Protein AF-A0A7S2MR89-F1 (afdb_monomer_lite)

Foldseek 3Di:
DDQKAKWKKAWADFADQAPWKKWKWKFDDDDDPPVLQDDAPPDLRGHTFMEGHVGQYGDHHGKMKMWMWGRVDPPTDIWIDIVLHTTDDDRDGSDDDDMDTDMDTDRTDIDIGQAPVSDPPNVSRDPPHHGDDDDPPPDDD

pLDDT: mean 89.54, std 12.42, range [38.19, 98.62]

Structure (mmCIF, N/CA/C/O backbone):
data_AF-A0A7S2MR89-F1
#
_entry.id   AF-A0A7S2MR89-F1
#
loop_
_atom_site.group_PDB
_atom_site.id
_atom_site.type_symbol
_atom_site.label_atom_id
_atom_site.label_alt_id
_atom_site.label_comp_id
_atom_site.label_asym_id
_atom_site.label_entity_id
_atom_site.label_seq_id
_atom_site.pdbx_PDB_ins_code
_atom_site.Cartn_x
_atom_site.Cartn_y
_atom_site.Cartn_z
_atom_site.occupancy
_atom_site.B_iso_or_equiv
_atom_site.auth_seq_id
_atom_site.auth_comp_id
_atom_site.auth_asym_id
_atom_site.auth_atom_id
_atom_site.pdbx_PDB_model_num
ATOM 1 N N . VAL A 1 1 ? 15.939 -4.781 -10.936 1.00 73.81 1 VAL A N 1
ATOM 2 C CA . VAL A 1 1 ? 15.068 -3.596 -10.799 1.00 73.81 1 VAL A CA 1
ATOM 3 C C . VAL A 1 1 ? 13.707 -3.994 -11.332 1.00 73.81 1 VAL A C 1
ATOM 5 O O . VAL A 1 1 ? 13.672 -4.644 -12.370 1.00 73.81 1 VAL A O 1
ATOM 8 N N . GLN A 1 2 ? 12.645 -3.735 -10.574 1.00 88.00 2 GLN A N 1
ATOM 9 C CA . GLN A 1 2 ? 11.268 -4.065 -10.937 1.00 88.00 2 GLN A CA 1
ATOM 10 C C . GLN A 1 2 ? 10.506 -2.750 -11.097 1.00 88.00 2 GLN A C 1
ATOM 12 O O . GLN A 1 2 ? 10.485 -1.943 -10.170 1.00 88.00 2 GLN A O 1
ATOM 17 N N . ASP A 1 3 ? 9.902 -2.528 -12.263 1.00 92.31 3 ASP A N 1
ATOM 18 C CA . ASP A 1 3 ? 9.205 -1.266 -12.550 1.00 92.31 3 ASP A CA 1
ATOM 19 C C . ASP A 1 3 ? 7.700 -1.342 -12.283 1.00 92.31 3 ASP A C 1
ATOM 21 O O . ASP A 1 3 ? 7.051 -0.319 -12.083 1.00 92.31 3 ASP A O 1
ATOM 25 N N . ARG A 1 4 ? 7.150 -2.559 -12.259 1.00 95.69 4 ARG A N 1
ATOM 26 C CA . ARG A 1 4 ? 5.742 -2.836 -11.983 1.00 95.69 4 ARG A CA 1
ATOM 27 C C . ARG A 1 4 ? 5.631 -3.935 -10.952 1.00 95.69 4 ARG A C 1
ATOM 29 O O . ARG A 1 4 ? 6.206 -5.007 -11.139 1.00 95.69 4 ARG A O 1
ATOM 36 N N . ALA A 1 5 ? 4.890 -3.670 -9.889 1.00 96.69 5 ALA A N 1
ATOM 37 C CA . ALA A 1 5 ? 4.670 -4.630 -8.821 1.00 96.69 5 ALA A CA 1
ATOM 38 C 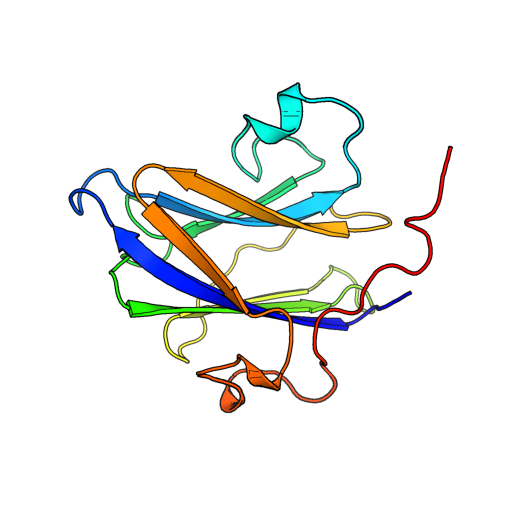C . ALA A 1 5 ? 3.210 -4.611 -8.383 1.00 96.69 5 ALA A C 1
ATOM 40 O O . ALA A 1 5 ? 2.597 -3.543 -8.293 1.00 96.69 5 ALA A O 1
ATOM 41 N N . TYR A 1 6 ? 2.686 -5.798 -8.101 1.00 98.12 6 TYR A N 1
ATOM 42 C CA . TYR A 1 6 ? 1.416 -5.994 -7.426 1.00 98.12 6 TYR A CA 1
ATOM 43 C C . TYR A 1 6 ? 1.633 -6.810 -6.152 1.00 98.12 6 TYR A C 1
ATOM 45 O O . TYR A 1 6 ? 2.450 -7.731 -6.124 1.00 98.12 6 TYR A O 1
ATOM 53 N N . TRP A 1 7 ? 0.922 -6.453 -5.092 1.00 98.31 7 TRP A N 1
ATOM 54 C CA . TRP A 1 7 ? 0.865 -7.218 -3.850 1.00 98.31 7 TRP A CA 1
ATOM 55 C C . TRP A 1 7 ? -0.476 -6.980 -3.169 1.00 98.31 7 TRP A C 1
ATOM 57 O O . TRP A 1 7 ? -1.206 -6.041 -3.498 1.00 98.31 7 TRP A O 1
ATOM 67 N N . GLU A 1 8 ? -0.783 -7.815 -2.185 1.00 98.56 8 GLU A N 1
ATOM 68 C CA . GLU A 1 8 ? -1.953 -7.638 -1.341 1.00 98.56 8 GLU A CA 1
ATOM 69 C C . GLU A 1 8 ? -1.564 -7.435 0.127 1.00 98.56 8 GLU A C 1
ATOM 71 O O . GLU A 1 8 ? -0.509 -7.868 0.598 1.00 98.56 8 GLU A O 1
ATOM 76 N N . VAL A 1 9 ? -2.452 -6.769 0.857 1.00 98.44 9 VAL A N 1
ATOM 77 C CA . VAL A 1 9 ? -2.412 -6.608 2.310 1.00 98.44 9 VAL A CA 1
ATOM 78 C C . VAL A 1 9 ? -3.740 -7.111 2.852 1.00 98.44 9 VAL A C 1
ATOM 80 O O . VAL A 1 9 ? -4.802 -6.634 2.449 1.00 98.44 9 VAL A O 1
ATOM 83 N N . HIS A 1 10 ? -3.699 -8.118 3.717 1.00 98.50 10 HIS A N 1
ATOM 84 C CA . HIS A 1 10 ? -4.895 -8.757 4.261 1.00 98.50 10 HIS A CA 1
ATOM 85 C C . HIS A 1 10 ? -5.130 -8.236 5.668 1.00 98.50 10 HIS A C 1
ATOM 87 O O . HIS A 1 10 ? -4.244 -8.322 6.511 1.00 98.50 10 HIS A O 1
ATOM 93 N N . ILE A 1 11 ? -6.313 -7.696 5.933 1.00 97.75 11 ILE A N 1
ATOM 94 C CA . ILE A 1 11 ? -6.654 -7.149 7.243 1.00 97.75 11 ILE A CA 1
ATOM 95 C C . ILE A 1 11 ? -7.080 -8.299 8.149 1.00 97.75 11 ILE A C 1
ATOM 97 O O . ILE A 1 11 ? -8.100 -8.943 7.897 1.00 97.75 11 ILE A O 1
ATOM 101 N N . HIS A 1 12 ? -6.302 -8.566 9.195 1.00 96.31 12 HIS A N 1
ATOM 102 C CA . HIS A 1 12 ? -6.575 -9.663 10.118 1.00 96.31 12 HIS A CA 1
ATOM 103 C C . HIS A 1 12 ? -7.533 -9.214 11.223 1.00 96.31 12 HIS A C 1
ATOM 105 O O . HIS A 1 12 ? -8.623 -9.767 11.365 1.00 96.31 12 HIS A O 1
ATOM 111 N N . GLU A 1 13 ? -7.176 -8.150 11.946 1.00 95.56 13 GLU A N 1
ATOM 112 C CA . GLU A 1 13 ? -7.985 -7.593 13.033 1.00 95.56 13 GLU A CA 1
ATOM 113 C C . GLU A 1 13 ? -8.089 -6.068 12.938 1.00 95.56 13 GLU A C 1
ATOM 115 O O . GLU A 1 13 ? -7.181 -5.383 12.461 1.00 95.56 13 GLU A O 1
ATOM 120 N N . VAL A 1 14 ? -9.205 -5.533 13.442 1.00 94.81 14 VAL A N 1
ATOM 121 C CA . VAL A 1 14 ? -9.481 -4.096 13.558 1.00 94.81 14 VAL A CA 1
ATOM 122 C C . VAL A 1 14 ? -10.035 -3.825 14.959 1.00 94.81 14 VAL A C 1
ATOM 124 O O . VAL A 1 14 ? -11.087 -4.338 15.339 1.00 94.81 14 VAL A O 1
ATOM 127 N N . VAL A 1 15 ? -9.316 -3.031 15.746 1.00 89.06 15 VAL A N 1
ATOM 128 C CA . VAL A 1 15 ? -9.640 -2.678 17.130 1.00 89.06 15 VAL A CA 1
ATOM 129 C C . VAL A 1 15 ? -10.595 -1.492 17.118 1.00 89.06 15 VAL A C 1
ATOM 131 O O . VAL A 1 15 ? -10.159 -0.366 16.919 1.00 89.06 15 VAL A O 1
ATOM 134 N N . ALA A 1 16 ? -11.882 -1.741 17.373 1.00 70.62 16 ALA A N 1
ATOM 135 C CA . ALA A 1 16 ? -12.949 -0.736 17.461 1.00 70.62 16 ALA A CA 1
ATOM 136 C C . ALA A 1 16 ? -13.016 0.234 16.253 1.00 70.62 16 ALA A C 1
ATOM 138 O O . ALA A 1 16 ? -12.193 1.127 16.062 1.00 70.62 16 ALA A O 1
ATOM 139 N N . GLU A 1 17 ? -14.071 0.097 15.450 1.00 66.62 17 GLU A N 1
ATOM 140 C CA . GLU A 1 17 ? -14.193 0.663 14.094 1.00 66.62 17 GLU A CA 1
ATOM 141 C C . GLU A 1 17 ? -13.938 2.181 13.954 1.00 66.62 17 GLU A C 1
ATOM 143 O O . GLU A 1 17 ? -13.607 2.644 12.865 1.00 66.62 17 GLU A O 1
ATOM 148 N N . LEU A 1 18 ? -14.074 2.975 15.024 1.00 69.62 18 LEU A N 1
ATOM 149 C CA . LEU A 1 18 ? -14.091 4.441 14.933 1.00 69.62 18 LEU A CA 1
ATOM 150 C C . LEU A 1 18 ? -12.716 5.128 14.950 1.00 69.62 18 LEU A C 1
ATOM 152 O O . LEU A 1 18 ? -12.640 6.298 14.579 1.00 69.62 18 LEU A O 1
ATOM 156 N N . SER A 1 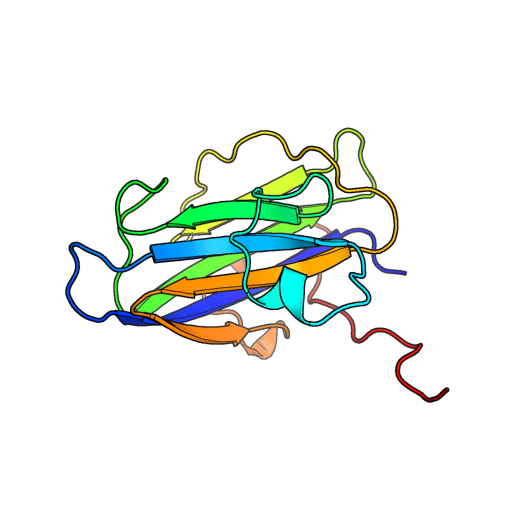19 ? -11.637 4.457 15.364 1.00 86.75 19 SER A N 1
ATOM 157 C CA . SER A 1 19 ? -10.288 5.061 15.400 1.00 86.75 19 SER A CA 1
ATOM 158 C C . SER A 1 19 ? -9.237 4.299 14.598 1.00 86.75 19 SER A C 1
ATOM 160 O O . SER A 1 19 ? -8.140 4.822 14.379 1.00 86.75 19 SER A O 1
ATOM 162 N N . SER A 1 20 ? -9.568 3.093 14.138 1.00 93.50 20 SER A N 1
ATOM 163 C CA . SER A 1 20 ? -8.656 2.268 13.359 1.00 93.50 20 SER A CA 1
ATOM 164 C C . SER A 1 20 ? -8.381 2.879 11.989 1.00 93.50 20 SER A C 1
ATOM 166 O O . SER A 1 20 ? -9.306 3.239 11.256 1.00 93.50 20 SER A O 1
ATOM 168 N N . ARG A 1 21 ? -7.101 2.975 11.627 1.00 94.56 21 ARG A N 1
ATOM 169 C CA . ARG A 1 21 ? -6.665 3.425 10.305 1.00 94.56 21 ARG A CA 1
ATOM 170 C C . ARG A 1 21 ? -5.457 2.643 9.811 1.00 94.56 21 ARG A C 1
ATOM 172 O O . ARG A 1 21 ? -4.580 2.254 10.580 1.00 94.56 21 ARG A O 1
ATOM 179 N N . LEU A 1 22 ? -5.418 2.480 8.499 1.00 96.38 22 LEU A N 1
ATOM 180 C CA . LEU A 1 22 ? -4.320 1.895 7.748 1.00 96.38 22 LEU A CA 1
ATOM 181 C C . LEU A 1 22 ? -3.933 2.893 6.662 1.00 96.38 22 LEU A C 1
ATOM 183 O O . LEU A 1 22 ? -4.798 3.301 5.894 1.00 96.38 22 LEU A O 1
ATOM 187 N N . LEU A 1 23 ? -2.660 3.273 6.561 1.00 96.88 23 LEU A N 1
ATOM 188 C CA . LEU A 1 23 ? -2.163 3.929 5.352 1.00 96.88 23 LEU A CA 1
ATOM 189 C C . LEU A 1 23 ? -1.361 2.916 4.549 1.00 96.88 23 LEU A C 1
ATOM 191 O O . LEU A 1 23 ? -0.400 2.350 5.065 1.00 96.88 23 LEU A O 1
ATOM 195 N N . VAL A 1 24 ? -1.754 2.719 3.293 1.00 97.00 24 VAL A N 1
ATOM 196 C CA . VAL A 1 24 ? -1.071 1.843 2.335 1.00 97.00 24 VAL A CA 1
ATOM 197 C C . VAL A 1 24 ? -0.340 2.698 1.321 1.00 97.00 24 VAL A C 1
ATOM 199 O O . VAL A 1 24 ? -0.924 3.633 0.767 1.00 97.00 24 VAL A O 1
ATOM 202 N N . GLY A 1 25 ? 0.934 2.410 1.076 1.00 95.50 25 GLY A N 1
ATOM 203 C CA . GLY A 1 25 ? 1.742 3.337 0.310 1.00 95.50 25 GLY A CA 1
ATOM 204 C C . GLY A 1 25 ? 3.128 2.859 -0.073 1.00 95.50 25 GLY A C 1
ATOM 205 O O . GLY A 1 25 ? 3.441 1.670 -0.040 1.00 95.50 25 GLY A O 1
ATOM 206 N N . MET A 1 26 ? 3.946 3.841 -0.442 1.00 94.00 26 MET A N 1
ATOM 207 C CA . MET A 1 26 ? 5.338 3.673 -0.839 1.00 94.00 26 MET A CA 1
ATOM 208 C C . MET A 1 26 ? 6.228 4.591 -0.005 1.00 94.00 26 MET A C 1
ATOM 210 O O . MET A 1 26 ? 5.845 5.719 0.324 1.00 94.00 26 MET A O 1
ATOM 214 N N . ALA A 1 27 ? 7.440 4.132 0.276 1.00 90.50 27 ALA A N 1
ATOM 215 C CA . ALA A 1 27 ? 8.499 4.933 0.864 1.00 90.50 27 ALA A CA 1
ATOM 216 C C . ALA A 1 27 ? 9.778 4.806 0.031 1.00 90.50 27 ALA A C 1
ATOM 218 O O . ALA A 1 27 ? 10.175 3.702 -0.345 1.00 90.50 27 ALA A O 1
ATOM 219 N N . ALA A 1 28 ? 10.455 5.924 -0.229 1.00 87.25 28 ALA A N 1
ATOM 220 C CA . ALA A 1 28 ? 11.843 5.875 -0.685 1.00 87.25 28 ALA A CA 1
ATOM 221 C C . ALA A 1 28 ? 12.719 5.279 0.429 1.00 87.25 28 ALA A C 1
ATOM 223 O O . ALA A 1 28 ? 12.331 5.346 1.590 1.00 87.25 28 ALA A O 1
ATOM 224 N N . ASN A 1 29 ? 13.896 4.727 0.116 1.00 75.06 29 ASN A N 1
ATOM 225 C CA . ASN A 1 29 ? 14.813 4.235 1.153 1.00 75.06 29 ASN A CA 1
ATOM 226 C C . ASN A 1 29 ? 15.073 5.335 2.204 1.00 75.06 29 ASN A C 1
ATOM 228 O O . ASN A 1 29 ? 15.613 6.400 1.878 1.00 75.06 29 ASN A O 1
ATOM 232 N N . VAL A 1 30 ? 14.649 5.093 3.448 1.00 63.66 30 VAL A N 1
ATOM 233 C CA . VAL A 1 30 ? 14.824 6.042 4.544 1.00 63.66 30 VAL A CA 1
ATOM 234 C C . VAL A 1 30 ? 15.816 5.476 5.542 1.00 63.66 30 VAL A C 1
ATOM 236 O O . VAL A 1 30 ? 15.505 4.592 6.333 1.00 63.66 30 VAL A O 1
ATOM 239 N N . LEU A 1 31 ? 17.033 6.012 5.505 1.00 61.75 31 LEU A N 1
ATOM 240 C CA . LEU A 1 31 ? 18.017 5.790 6.553 1.00 61.75 31 LEU A CA 1
ATOM 241 C C . LEU A 1 31 ? 17.572 6.584 7.791 1.00 61.75 31 LEU A C 1
ATOM 243 O O . LEU A 1 31 ? 17.600 7.815 7.776 1.00 61.75 31 LEU A O 1
ATOM 247 N N . GLY A 1 32 ? 17.133 5.886 8.840 1.00 60.91 32 GLY A N 1
ATOM 248 C CA . GLY A 1 32 ? 16.778 6.477 10.136 1.00 60.91 32 GLY A CA 1
ATOM 249 C C . GLY A 1 32 ? 15.459 5.955 10.710 1.00 60.91 32 GLY A C 1
ATOM 250 O O . GLY A 1 32 ? 14.441 5.907 10.023 1.00 60.91 32 GLY A O 1
ATOM 251 N N . SER A 1 33 ? 15.469 5.593 11.995 1.00 61.66 33 SER A N 1
ATOM 252 C CA . SER A 1 33 ? 14.326 5.001 12.709 1.00 61.66 33 SER A CA 1
ATOM 253 C C . SER A 1 33 ? 13.110 5.925 12.824 1.00 61.66 33 SER A C 1
ATOM 255 O O . SER A 1 33 ? 11.988 5.443 12.953 1.00 61.66 33 SER A O 1
ATOM 257 N N . GLU A 1 34 ? 13.301 7.243 12.754 1.00 66.19 34 GLU A N 1
ATOM 258 C CA . GLU A 1 34 ? 12.229 8.219 12.985 1.00 66.19 34 GLU A CA 1
ATOM 259 C C . GLU A 1 34 ? 11.159 8.221 11.889 1.00 66.19 34 GLU A C 1
ATOM 261 O O . GLU A 1 34 ? 9.996 8.496 12.174 1.00 66.19 34 GLU A O 1
ATOM 266 N N . VAL A 1 35 ? 11.510 7.878 10.644 1.00 69.38 35 VAL A N 1
ATOM 267 C CA . VAL A 1 35 ? 10.537 7.875 9.537 1.00 69.38 35 VAL A CA 1
ATOM 268 C C . VAL A 1 35 ? 9.621 6.653 9.576 1.00 69.38 35 VAL A C 1
ATOM 270 O O . VAL A 1 35 ? 8.498 6.723 9.087 1.00 69.38 35 VAL A O 1
ATOM 273 N N . LEU A 1 36 ? 10.031 5.578 10.254 1.00 69.81 36 LEU A N 1
ATOM 274 C CA . LEU A 1 36 ? 9.177 4.409 10.494 1.00 69.81 36 LEU A CA 1
ATOM 275 C C . LEU A 1 36 ? 8.018 4.710 11.459 1.00 69.81 36 LEU A C 1
ATOM 277 O O . LEU A 1 36 ? 7.045 3.963 11.495 1.00 69.81 36 LEU A O 1
ATOM 281 N N . LEU A 1 37 ? 8.114 5.792 12.240 1.00 79.88 37 LEU A N 1
ATOM 282 C CA . LEU A 1 37 ? 7.085 6.206 13.200 1.00 79.88 37 LEU A CA 1
ATOM 283 C C . LEU A 1 37 ? 6.114 7.249 12.631 1.00 79.88 37 LEU A C 1
ATOM 285 O O . LEU A 1 37 ? 5.153 7.627 13.302 1.00 79.88 37 LEU A O 1
ATOM 289 N N . GLN A 1 38 ? 6.366 7.739 11.419 1.00 86.69 38 GLN A N 1
ATOM 290 C CA . GLN A 1 38 ? 5.572 8.789 10.794 1.00 86.69 38 GLN A CA 1
ATOM 291 C C . GLN A 1 38 ? 4.516 8.202 9.859 1.00 86.69 38 GLN A C 1
ATOM 293 O O . GLN A 1 38 ? 4.712 7.162 9.232 1.00 86.69 38 GLN A O 1
ATOM 298 N N . GLU A 1 39 ? 3.391 8.901 9.737 1.00 92.50 39 GLU A N 1
ATOM 299 C CA . GLU A 1 39 ? 2.363 8.541 8.767 1.00 92.50 39 GLU A CA 1
ATOM 300 C C . GLU A 1 39 ? 2.883 8.685 7.331 1.00 92.50 39 GLU A C 1
ATOM 302 O O . GLU A 1 39 ? 3.666 9.581 6.994 1.00 92.50 39 GLU A O 1
ATOM 307 N N . LEU A 1 40 ? 2.425 7.800 6.449 1.00 91.94 40 LEU A N 1
ATOM 308 C CA . LEU A 1 40 ? 2.764 7.875 5.033 1.00 91.94 40 LEU A CA 1
ATOM 309 C C . LEU A 1 40 ? 2.151 9.135 4.407 1.00 91.94 40 LEU A C 1
ATOM 311 O O . LEU A 1 40 ? 0.957 9.384 4.535 1.00 91.94 40 LEU A O 1
ATOM 315 N N . GLY A 1 41 ? 2.971 9.928 3.717 1.00 89.88 41 GLY A N 1
ATOM 316 C CA . GLY A 1 41 ? 2.592 11.249 3.210 1.00 89.88 41 GLY A CA 1
ATOM 317 C C . GLY A 1 41 ? 2.936 12.411 4.149 1.00 89.88 41 GLY A C 1
ATOM 318 O O . GLY A 1 41 ? 2.852 13.561 3.724 1.00 89.88 41 GLY A O 1
ATOM 319 N N . ALA A 1 42 ? 3.390 12.148 5.384 1.00 89.56 42 ALA A N 1
ATOM 320 C CA . ALA A 1 42 ? 3.873 13.197 6.289 1.00 89.56 42 ALA A CA 1
ATOM 321 C C . ALA A 1 42 ? 5.202 13.823 5.826 1.00 89.56 42 ALA A C 1
ATOM 323 O O . ALA A 1 42 ? 5.533 14.945 6.209 1.00 89.56 42 ALA A O 1
ATOM 324 N N . THR A 1 43 ? 5.964 13.118 4.983 1.00 87.06 43 THR A N 1
ATOM 325 C CA . THR A 1 43 ? 7.217 13.620 4.408 1.00 87.06 43 THR A CA 1
ATOM 326 C C . THR A 1 43 ? 7.164 13.590 2.884 1.00 87.06 43 THR A C 1
ATOM 328 O O . THR A 1 43 ? 6.469 12.753 2.312 1.00 87.06 43 THR A O 1
ATOM 331 N N . PRO A 1 44 ? 7.982 14.400 2.189 1.00 86.06 44 PRO A N 1
ATOM 332 C CA . PRO A 1 44 ? 8.102 14.321 0.733 1.00 86.06 44 PRO A CA 1
ATOM 333 C C . PRO A 1 44 ? 8.654 12.988 0.197 1.00 86.06 44 PRO A C 1
ATOM 335 O O . PRO A 1 44 ? 8.718 12.822 -1.017 1.00 86.06 44 PRO A O 1
ATOM 338 N N . ARG A 1 45 ? 9.116 12.080 1.070 1.00 86.50 45 ARG A N 1
ATOM 339 C CA . ARG A 1 45 ? 9.709 10.780 0.711 1.00 86.50 45 ARG A CA 1
ATOM 340 C C . ARG A 1 45 ? 8.747 9.606 0.860 1.00 86.50 45 ARG A C 1
ATOM 342 O O . ARG A 1 45 ? 9.122 8.482 0.533 1.00 86.50 45 ARG A O 1
ATOM 349 N N . THR A 1 46 ? 7.545 9.850 1.369 1.00 90.94 46 THR A N 1
ATOM 350 C CA . THR A 1 46 ? 6.522 8.826 1.546 1.00 90.94 46 THR A CA 1
ATOM 351 C C . THR A 1 46 ? 5.234 9.265 0.873 1.00 90.94 46 THR A C 1
ATOM 353 O O . THR A 1 46 ? 4.918 10.449 0.775 1.00 90.94 46 THR A O 1
ATOM 356 N N . PHE A 1 47 ? 4.476 8.292 0.400 1.00 93.94 47 PHE A N 1
ATOM 357 C CA . PHE A 1 47 ? 3.131 8.481 -0.114 1.00 93.94 47 PHE A CA 1
ATOM 358 C C . PHE A 1 47 ? 2.252 7.414 0.513 1.00 93.94 47 PHE A C 1
ATOM 360 O O . PHE A 1 47 ? 2.691 6.275 0.630 1.00 93.94 47 PHE A O 1
ATOM 367 N N . GLY A 1 48 ? 1.029 7.763 0.900 1.00 94.94 48 GLY A N 1
ATOM 368 C CA . GLY A 1 48 ? 0.087 6.816 1.475 1.00 94.94 48 GLY A CA 1
ATOM 369 C C . GLY A 1 48 ? -1.348 7.191 1.168 1.00 94.94 48 GLY A C 1
ATOM 370 O O . GLY A 1 48 ? -1.691 8.365 1.041 1.00 94.94 48 GLY A O 1
ATOM 371 N N . VAL A 1 49 ? -2.188 6.171 1.069 1.00 96.44 49 VAL A N 1
ATOM 372 C CA . VAL A 1 49 ? -3.637 6.302 0.971 1.00 96.44 49 VAL A CA 1
ATOM 373 C C . VAL A 1 49 ? -4.246 5.701 2.223 1.00 96.44 49 VAL A C 1
ATOM 375 O O . VAL A 1 49 ? -3.964 4.555 2.571 1.00 96.44 49 VAL A O 1
ATOM 378 N N . GLN A 1 50 ? -5.067 6.493 2.904 1.00 96.88 50 GLN A N 1
ATOM 379 C CA . GLN A 1 50 ? -5.694 6.104 4.157 1.00 96.88 50 GLN A CA 1
ATOM 380 C C . GLN A 1 50 ? -6.966 5.286 3.921 1.00 96.88 50 GLN A C 1
ATOM 382 O O . GLN A 1 50 ? -7.822 5.669 3.125 1.00 96.88 50 GLN A O 1
ATOM 387 N N . LEU A 1 51 ? -7.108 4.202 4.675 1.00 96.44 51 LEU A N 1
ATOM 388 C CA . LEU A 1 51 ? -8.296 3.369 4.837 1.00 96.44 51 LEU A CA 1
ATOM 389 C C . LEU A 1 51 ? -8.708 3.374 6.318 1.00 96.44 51 LEU A C 1
ATOM 391 O O . LEU A 1 51 ? -7.870 3.568 7.203 1.00 96.44 51 LEU A O 1
ATOM 395 N N . GLY A 1 52 ? -9.991 3.157 6.596 1.00 94.88 52 GLY A N 1
ATOM 396 C CA . GLY A 1 52 ? -10.562 3.225 7.942 1.00 94.88 52 GLY A CA 1
ATOM 397 C C . GLY A 1 52 ? -11.038 4.629 8.308 1.00 94.88 52 GLY A C 1
ATOM 398 O O . GLY A 1 52 ? -11.628 5.330 7.482 1.00 94.88 52 GLY A O 1
ATOM 399 N N . ALA A 1 53 ? -10.818 5.039 9.556 1.00 93.12 53 ALA A N 1
ATOM 400 C CA . ALA A 1 53 ? -11.312 6.302 10.099 1.00 93.12 53 ALA A CA 1
ATOM 401 C C . ALA A 1 53 ? -10.888 7.503 9.234 1.00 93.12 53 ALA A C 1
ATOM 403 O O . ALA A 1 53 ? -9.703 7.798 9.134 1.00 93.12 53 ALA A O 1
ATOM 404 N N . GLY A 1 54 ? -11.843 8.191 8.595 1.00 91.38 54 GLY A N 1
ATOM 405 C CA . GLY A 1 54 ? -11.584 9.358 7.735 1.00 91.38 54 GLY A CA 1
ATOM 406 C C . GLY A 1 54 ? -10.857 9.062 6.413 1.00 91.38 54 GLY A C 1
ATOM 407 O O . GLY A 1 54 ? -10.412 9.997 5.752 1.00 91.38 54 GLY A O 1
ATOM 408 N N . GLY A 1 55 ? -10.704 7.785 6.046 1.00 93.69 55 GLY A N 1
ATOM 409 C CA . GLY A 1 55 ? -10.022 7.348 4.828 1.00 93.69 55 GLY A CA 1
ATOM 410 C C . GLY A 1 55 ? -10.929 7.227 3.600 1.00 93.69 55 GLY A C 1
ATOM 411 O O . GLY A 1 55 ? -12.098 7.609 3.610 1.00 93.69 55 GLY A O 1
ATOM 412 N N . ALA A 1 56 ? -10.378 6.651 2.530 1.00 94.31 56 ALA A N 1
ATOM 413 C CA . ALA A 1 56 ? -11.060 6.439 1.252 1.00 94.31 56 ALA A CA 1
ATOM 414 C C . ALA A 1 56 ? -12.183 5.386 1.319 1.00 94.31 56 ALA A C 1
ATOM 416 O O . ALA A 1 56 ? -13.102 5.411 0.504 1.00 94.31 56 ALA A O 1
ATOM 417 N N . ALA A 1 57 ? -12.106 4.458 2.274 1.00 95.38 57 ALA A N 1
ATOM 418 C CA . ALA A 1 57 ? -13.092 3.407 2.503 1.00 95.38 57 ALA A CA 1
ATOM 419 C C . ALA A 1 57 ? -13.042 2.942 3.971 1.00 95.38 57 ALA A C 1
ATOM 421 O O . ALA A 1 57 ? -11.989 3.081 4.605 1.00 95.38 57 ALA A O 1
ATOM 422 N N . PRO A 1 58 ? -14.141 2.391 4.527 1.00 94.50 58 PRO A N 1
ATOM 423 C CA . PRO A 1 58 ? -14.115 1.767 5.848 1.00 94.50 58 PRO A CA 1
ATOM 424 C C . PRO A 1 58 ? -13.162 0.563 5.865 1.00 94.50 58 PRO A C 1
ATOM 426 O O . PRO A 1 58 ? -12.956 -0.074 4.837 1.00 94.50 58 PRO A O 1
ATOM 429 N N . LEU A 1 59 ? -12.609 0.257 7.040 1.00 94.44 59 LEU A N 1
ATOM 430 C CA . LEU A 1 59 ? -11.677 -0.851 7.254 1.00 94.44 59 LEU A CA 1
ATOM 431 C C . LEU A 1 59 ? -12.332 -1.913 8.139 1.00 94.44 59 LEU A C 1
ATOM 433 O O . LEU A 1 59 ? -12.833 -1.583 9.216 1.00 94.44 59 LEU A O 1
ATOM 437 N N . ARG A 1 60 ? -12.327 -3.172 7.701 1.00 95.81 60 ARG A N 1
ATOM 438 C CA . ARG A 1 60 ? -12.913 -4.308 8.420 1.00 95.81 60 ARG A CA 1
ATOM 439 C C . ARG A 1 60 ? -11.961 -5.498 8.448 1.00 95.81 60 ARG A C 1
ATOM 441 O O . ARG A 1 60 ? -11.159 -5.700 7.541 1.00 95.81 60 ARG A O 1
ATOM 448 N N . ALA A 1 61 ? -12.084 -6.317 9.491 1.00 96.06 61 ALA A N 1
ATOM 449 C CA . ALA A 1 61 ? -11.410 -7.609 9.537 1.00 96.06 61 ALA A CA 1
ATOM 450 C C . ALA A 1 61 ? -11.866 -8.484 8.356 1.00 96.06 61 ALA A C 1
ATOM 452 O O . ALA A 1 61 ? -13.059 -8.559 8.055 1.00 96.06 61 ALA A O 1
ATOM 453 N N . GLY A 1 62 ? -10.912 -9.134 7.694 1.00 97.38 62 GLY A N 1
ATOM 454 C CA . GLY A 1 62 ? -11.132 -9.932 6.490 1.00 97.38 62 GLY A CA 1
ATOM 455 C C . GLY A 1 62 ? -11.037 -9.157 5.174 1.00 97.38 62 GLY A C 1
ATOM 456 O O . GLY A 1 62 ? -11.013 -9.800 4.123 1.00 97.38 62 GLY A O 1
ATOM 457 N N . ASP A 1 63 ? -10.945 -7.823 5.206 1.00 97.94 63 ASP A N 1
ATOM 458 C CA . ASP A 1 63 ? -10.727 -7.031 3.996 1.00 97.94 63 ASP A CA 1
ATOM 459 C C . ASP A 1 63 ? -9.384 -7.376 3.337 1.00 97.94 63 ASP A C 1
ATOM 461 O O . ASP A 1 63 ? -8.390 -7.693 3.996 1.00 97.94 63 ASP A O 1
ATOM 465 N N . VAL A 1 64 ? -9.345 -7.272 2.011 1.00 98.62 64 VAL A N 1
ATOM 466 C CA . VAL A 1 64 ? -8.131 -7.436 1.212 1.00 98.62 64 VAL A CA 1
ATOM 467 C C . VAL A 1 64 ? -7.877 -6.175 0.411 1.00 98.62 64 VAL A C 1
ATOM 469 O O . VAL A 1 64 ? -8.726 -5.731 -0.365 1.00 98.62 64 VAL A O 1
ATOM 472 N N . VAL A 1 65 ? -6.682 -5.623 0.584 1.00 98.62 65 VAL A N 1
ATOM 473 C CA . VAL A 1 65 ? -6.215 -4.437 -0.123 1.00 98.62 65 VAL A CA 1
ATOM 474 C C . VAL A 1 65 ? -5.209 -4.860 -1.184 1.00 98.62 65 VAL A C 1
ATOM 476 O O . VAL A 1 65 ? -4.077 -5.203 -0.859 1.00 98.62 65 VAL A O 1
ATOM 479 N N . GLY A 1 66 ? -5.615 -4.839 -2.450 1.00 98.50 66 GLY A N 1
ATOM 480 C CA . GLY A 1 66 ? -4.710 -5.025 -3.581 1.00 98.50 66 GLY A CA 1
ATOM 481 C C . GLY A 1 66 ? -4.026 -3.713 -3.938 1.00 98.50 66 GLY A C 1
ATOM 482 O O . GLY A 1 66 ? -4.681 -2.672 -3.970 1.00 98.50 66 GLY A O 1
ATOM 483 N N . VAL A 1 67 ? -2.729 -3.748 -4.227 1.00 98.44 67 VAL A N 1
ATOM 484 C CA . VAL A 1 67 ? -1.941 -2.557 -4.556 1.00 98.44 67 VAL A CA 1
ATOM 485 C C . VAL A 1 67 ? -1.154 -2.807 -5.828 1.00 98.44 67 VAL A C 1
ATOM 487 O O . VAL A 1 67 ? -0.437 -3.796 -5.919 1.00 98.44 67 VAL A O 1
ATOM 490 N N . ALA A 1 68 ? -1.256 -1.894 -6.793 1.00 97.81 68 ALA A N 1
ATOM 491 C CA . ALA A 1 68 ? -0.429 -1.892 -7.995 1.00 97.81 68 ALA A CA 1
ATOM 492 C C . ALA A 1 68 ? 0.392 -0.603 -8.058 1.00 97.81 68 ALA A C 1
ATOM 494 O O . ALA A 1 68 ? -0.172 0.494 -8.032 1.00 97.81 68 ALA A O 1
ATOM 495 N N . TYR A 1 69 ? 1.709 -0.741 -8.193 1.00 96.88 69 TYR A N 1
ATOM 496 C CA . TYR A 1 69 ? 2.640 0.372 -8.363 1.00 96.88 69 TYR A CA 1
ATOM 497 C C . TYR A 1 69 ? 3.372 0.257 -9.702 1.00 96.88 69 TYR A C 1
ATOM 499 O O . TYR A 1 69 ? 3.945 -0.793 -9.999 1.00 96.88 69 TYR A O 1
ATOM 507 N N . ASP A 1 70 ? 3.344 1.326 -10.502 1.00 95.50 70 ASP A N 1
ATOM 508 C CA . ASP A 1 70 ? 4.025 1.418 -11.799 1.00 95.50 70 ASP A CA 1
ATOM 509 C C . ASP A 1 70 ? 4.913 2.663 -11.851 1.00 95.50 70 ASP A C 1
ATOM 511 O O . ASP A 1 70 ? 4.420 3.794 -11.909 1.00 95.50 70 ASP A O 1
ATOM 515 N N . GLN A 1 71 ? 6.227 2.441 -11.859 1.00 93.19 71 GLN A N 1
ATOM 516 C CA . GLN A 1 71 ? 7.238 3.482 -12.047 1.00 93.19 71 GLN A CA 1
ATOM 517 C C . GLN A 1 71 ? 7.828 3.527 -13.461 1.00 93.19 71 GLN A C 1
ATOM 519 O O . GLN A 1 71 ? 8.695 4.358 -13.725 1.00 93.19 71 GLN A O 1
ATOM 524 N N . ALA A 1 72 ? 7.356 2.681 -14.382 1.00 92.00 72 ALA A N 1
ATOM 525 C CA . ALA A 1 72 ? 7.735 2.747 -15.794 1.00 92.00 72 ALA A CA 1
ATOM 526 C C . ALA A 1 72 ? 7.070 3.929 -16.525 1.00 92.00 72 ALA A C 1
ATOM 528 O O . ALA A 1 72 ? 7.461 4.270 -17.642 1.00 92.00 72 ALA A O 1
ATOM 529 N N . VAL A 1 73 ? 6.050 4.543 -15.916 1.00 90.88 73 VAL A N 1
ATOM 530 C CA . VAL A 1 73 ? 5.289 5.672 -16.465 1.00 90.88 73 VAL A CA 1
ATOM 531 C C . VAL A 1 73 ? 5.482 6.942 -15.634 1.00 90.88 73 VAL A C 1
ATOM 533 O O . VAL A 1 73 ? 5.816 6.889 -14.451 1.00 90.88 73 VAL A O 1
ATOM 536 N N . PHE A 1 74 ? 5.258 8.102 -16.261 1.00 87.38 74 PHE A N 1
ATOM 537 C CA . PHE A 1 74 ? 5.287 9.398 -15.588 1.00 87.38 74 PHE A CA 1
ATOM 538 C C . PHE A 1 74 ? 3.967 10.166 -15.789 1.00 87.38 74 PHE A C 1
ATOM 540 O O . PHE A 1 74 ? 3.563 10.362 -16.939 1.00 87.38 74 PHE A O 1
ATOM 547 N N . PRO A 1 75 ? 3.330 10.668 -14.712 1.00 88.56 75 PRO A N 1
ATOM 548 C CA . PRO A 1 75 ? 3.664 10.419 -13.302 1.00 88.56 75 PRO A CA 1
ATOM 549 C C . PRO A 1 75 ? 3.517 8.932 -12.934 1.00 88.56 75 PRO A C 1
ATOM 551 O O . PRO A 1 75 ? 2.802 8.203 -13.619 1.00 88.56 75 PRO A O 1
ATOM 554 N N . VAL A 1 76 ? 4.196 8.490 -11.868 1.00 93.00 76 VAL A N 1
ATOM 555 C CA . VAL A 1 76 ? 4.082 7.097 -11.397 1.00 93.00 76 VAL A CA 1
ATOM 556 C C . VAL A 1 76 ? 2.630 6.774 -11.046 1.00 93.00 76 VAL A C 1
ATOM 558 O O . VAL A 1 76 ? 1.902 7.628 -10.530 1.00 93.00 76 VAL A O 1
ATOM 561 N N . SER A 1 77 ? 2.205 5.544 -11.322 1.00 94.62 77 SER A N 1
ATOM 562 C CA . SER A 1 77 ? 0.851 5.083 -11.017 1.00 94.62 77 SER A CA 1
ATOM 563 C C . SER A 1 77 ? 0.827 4.330 -9.690 1.00 94.62 77 SER A C 1
ATOM 565 O O . SER A 1 77 ? 1.712 3.521 -9.413 1.00 94.62 77 SER A O 1
ATOM 567 N N . PHE A 1 78 ? -0.200 4.586 -8.881 1.00 96.50 78 PHE A N 1
ATOM 568 C CA . PHE A 1 78 ? -0.465 3.861 -7.642 1.00 96.50 78 PHE A CA 1
ATOM 569 C C . PHE A 1 78 ? -1.969 3.631 -7.510 1.00 96.50 78 PHE A C 1
ATOM 571 O O . PHE A 1 78 ? -2.737 4.566 -7.265 1.00 96.50 78 PHE A O 1
ATOM 578 N N . ASN A 1 79 ? -2.385 2.385 -7.698 1.00 97.38 79 ASN A N 1
ATOM 579 C CA . ASN A 1 79 ? -3.787 1.987 -7.687 1.00 97.38 79 ASN A CA 1
ATOM 580 C C . ASN A 1 79 ? -4.042 1.059 -6.504 1.00 97.38 79 ASN A C 1
ATOM 582 O O . ASN A 1 79 ? -3.216 0.195 -6.207 1.00 97.38 79 ASN A O 1
ATOM 586 N N . ILE A 1 80 ? -5.189 1.238 -5.848 1.00 98.19 80 ILE A N 1
ATOM 587 C CA . ILE A 1 80 ? -5.623 0.394 -4.735 1.00 98.19 80 ILE A CA 1
ATOM 588 C C . ILE A 1 80 ? -6.985 -0.207 -5.049 1.00 98.19 80 ILE A C 1
ATOM 590 O O . ILE A 1 80 ? -7.900 0.505 -5.454 1.00 98.19 80 ILE A O 1
ATOM 594 N N . TRP A 1 81 ? -7.133 -1.496 -4.769 1.00 98.50 81 TRP A N 1
ATOM 595 C CA . TRP A 1 81 ? -8.407 -2.197 -4.746 1.00 98.50 81 TRP A CA 1
ATOM 596 C C . TRP A 1 81 ? -8.734 -2.610 -3.318 1.00 98.50 81 TRP A C 1
ATOM 598 O O . TRP A 1 81 ? -7.867 -3.123 -2.622 1.00 98.50 81 TRP A O 1
ATOM 608 N N . LEU A 1 82 ? -9.986 -2.445 -2.903 1.00 98.31 82 LEU A N 1
ATOM 609 C CA . LEU A 1 82 ? -10.517 -3.025 -1.672 1.00 98.31 82 LEU A CA 1
ATOM 610 C C . LEU A 1 82 ? -11.528 -4.109 -2.043 1.00 98.31 82 LEU A C 1
ATOM 612 O O . LEU A 1 82 ? -12.537 -3.815 -2.687 1.00 98.31 82 LEU A O 1
ATOM 616 N N . ASN A 1 83 ? -11.248 -5.358 -1.670 1.00 98.12 83 ASN A N 1
ATOM 617 C CA . ASN A 1 83 ? -12.082 -6.525 -1.984 1.00 98.12 83 ASN A CA 1
ATOM 618 C C . ASN A 1 83 ? -12.450 -6.600 -3.480 1.00 98.12 83 ASN A C 1
ATOM 620 O O . ASN A 1 83 ? -13.604 -6.809 -3.854 1.00 98.12 83 ASN A O 1
ATOM 624 N N . GLY A 1 84 ? -11.470 -6.334 -4.345 1.00 97.88 84 GLY A N 1
ATOM 625 C CA . GLY A 1 84 ? -11.631 -6.324 -5.798 1.00 97.88 84 GLY A CA 1
ATOM 626 C C . GLY A 1 84 ? -12.208 -5.043 -6.409 1.00 97.88 84 GLY A C 1
ATOM 627 O O . GLY A 1 84 ? -12.258 -4.922 -7.632 1.00 97.88 84 GLY A O 1
ATOM 628 N N . THR A 1 85 ? -12.604 -4.060 -5.598 1.00 97.94 85 THR A N 1
ATOM 629 C CA . THR A 1 85 ? -13.155 -2.784 -6.081 1.00 97.94 85 THR A CA 1
ATOM 630 C C . THR A 1 85 ? -12.082 -1.704 -6.109 1.00 97.94 85 THR A C 1
ATOM 632 O O . THR A 1 85 ? -11.509 -1.382 -5.070 1.00 97.94 85 THR A O 1
ATOM 635 N N . LEU A 1 86 ? -11.826 -1.120 -7.284 1.00 97.75 86 LEU A N 1
ATOM 636 C CA . LEU A 1 86 ? -10.863 -0.026 -7.444 1.00 97.75 86 LEU A CA 1
ATOM 637 C C . LEU A 1 86 ? -11.311 1.209 -6.648 1.00 97.75 86 LEU A C 1
ATOM 639 O O . LEU A 1 86 ? -12.435 1.686 -6.807 1.00 97.75 86 LEU A O 1
ATOM 643 N N . LEU A 1 87 ? -10.416 1.743 -5.821 1.00 97.50 87 LEU A N 1
ATOM 644 C CA . LEU A 1 87 ? -10.615 2.981 -5.076 1.00 97.50 87 LEU A CA 1
ATOM 645 C C . LEU A 1 87 ? -10.055 4.179 -5.848 1.00 97.50 87 LEU A C 1
ATOM 647 O O . LEU A 1 87 ? -9.082 4.068 -6.592 1.00 97.50 87 LEU A O 1
ATOM 651 N N . SER A 1 88 ? -10.634 5.358 -5.615 1.00 94.44 88 SER A N 1
ATOM 652 C CA . SER A 1 88 ? -10.068 6.615 -6.109 1.00 94.44 88 SER A CA 1
ATOM 653 C C . SER A 1 88 ? -8.829 6.978 -5.290 1.00 94.44 88 SER A C 1
ATOM 655 O O . SER A 1 88 ? -8.949 7.381 -4.133 1.00 94.44 88 SER A O 1
ATOM 657 N N . THR A 1 89 ? -7.643 6.868 -5.885 1.00 92.12 89 THR A N 1
ATOM 658 C CA . THR A 1 89 ? -6.374 7.231 -5.243 1.00 92.12 89 THR A CA 1
ATOM 659 C C . THR A 1 89 ? -5.909 8.627 -5.680 1.00 92.12 89 THR A C 1
ATOM 661 O O . THR A 1 89 ? -6.073 9.012 -6.841 1.00 92.12 89 THR A O 1
ATOM 664 N N . PRO A 1 90 ? -5.342 9.438 -4.768 1.00 91.50 90 PRO A N 1
ATOM 665 C CA . PRO A 1 90 ? -4.715 10.696 -5.149 1.00 91.50 90 PRO A CA 1
ATOM 666 C C . PRO A 1 90 ? -3.457 10.434 -5.983 1.00 91.50 90 PRO A C 1
ATOM 668 O O . PRO A 1 90 ? -2.792 9.412 -5.824 1.00 91.50 90 PRO A O 1
ATOM 671 N N . LEU A 1 91 ? -3.098 11.390 -6.845 1.00 90.12 91 LEU A N 1
ATOM 672 C CA . LEU A 1 91 ? -1.884 11.282 -7.649 1.00 90.12 91 LEU A CA 1
ATOM 673 C C . LEU A 1 91 ? -0.640 11.234 -6.738 1.00 90.12 91 LEU A C 1
ATOM 675 O O . LEU A 1 91 ? -0.441 12.184 -5.966 1.00 90.12 91 LEU A O 1
ATOM 679 N N . PRO A 1 92 ? 0.225 10.208 -6.853 1.00 90.75 92 PRO A N 1
ATOM 680 C CA . PRO A 1 92 ? 1.447 10.139 -6.066 1.00 90.75 92 PRO A CA 1
ATOM 681 C C . PRO A 1 92 ? 2.380 11.315 -6.343 1.00 90.75 92 PRO A C 1
ATOM 683 O O . PRO A 1 92 ? 2.558 11.753 -7.482 1.00 90.75 92 PRO A O 1
ATOM 686 N N . ARG A 1 93 ? 3.011 11.829 -5.286 1.00 84.38 93 ARG A N 1
ATOM 687 C CA . ARG A 1 93 ? 4.016 12.897 -5.360 1.00 84.38 93 ARG A CA 1
ATOM 688 C C . ARG A 1 93 ? 5.241 12.495 -4.552 1.00 84.38 93 ARG A C 1
ATOM 690 O O . ARG A 1 93 ? 5.124 11.760 -3.583 1.00 84.38 93 ARG A O 1
ATOM 697 N N . GLY A 1 94 ? 6.412 12.985 -4.952 1.00 76.88 94 GLY A N 1
ATOM 698 C CA . GLY A 1 94 ? 7.655 12.781 -4.195 1.00 76.88 94 GLY A CA 1
ATOM 699 C C . GLY A 1 94 ? 8.310 11.403 -4.347 1.00 76.88 94 GLY A C 1
ATOM 700 O O . GLY A 1 94 ? 9.441 11.230 -3.903 1.00 76.88 94 GLY A O 1
ATOM 701 N N . LEU A 1 95 ? 7.669 10.457 -5.041 1.00 85.19 95 LEU A N 1
ATOM 702 C CA . LEU A 1 95 ? 8.234 9.135 -5.321 1.00 85.19 95 LEU A CA 1
ATOM 703 C C . LEU A 1 95 ? 9.291 9.237 -6.433 1.00 85.19 95 LEU A C 1
ATOM 705 O O . LEU A 1 95 ? 8.968 9.478 -7.598 1.00 85.19 95 LEU A O 1
ATOM 709 N N . LYS A 1 96 ? 10.569 9.118 -6.059 1.00 82.19 96 LYS A N 1
ATOM 710 C CA . LYS A 1 96 ? 11.730 9.130 -6.964 1.00 82.19 96 LYS A CA 1
ATOM 711 C C . LYS A 1 96 ? 12.773 8.117 -6.499 1.00 82.19 96 LYS A C 1
ATOM 713 O O . LYS A 1 96 ? 13.095 8.075 -5.315 1.00 82.19 96 LYS A O 1
ATOM 718 N N . GLY A 1 97 ? 13.369 7.391 -7.444 1.00 85.62 97 GLY A N 1
ATOM 719 C CA . GLY A 1 97 ? 14.370 6.363 -7.150 1.00 85.62 97 GLY A CA 1
ATOM 720 C C . GLY A 1 97 ? 13.741 5.084 -6.597 1.00 85.62 97 GLY A C 1
ATOM 721 O O . GLY A 1 97 ? 12.546 4.862 -6.766 1.00 85.62 97 GLY A O 1
ATOM 722 N N . GLU A 1 98 ? 14.541 4.254 -5.929 1.00 86.12 98 GLU A N 1
ATOM 723 C CA . GLU A 1 98 ? 14.083 2.982 -5.361 1.00 86.12 98 GLU A CA 1
ATOM 724 C C . GLU A 1 98 ? 12.991 3.198 -4.300 1.00 86.12 98 GLU A C 1
ATOM 726 O O . GLU A 1 98 ? 13.188 3.943 -3.335 1.00 86.12 98 GLU A O 1
ATOM 731 N N . GLN A 1 99 ? 11.836 2.560 -4.510 1.00 89.25 99 GLN A N 1
ATOM 732 C CA . GLN A 1 99 ? 10.676 2.622 -3.623 1.00 89.25 99 GLN A CA 1
ATOM 733 C C . GLN A 1 99 ? 10.395 1.261 -2.996 1.00 89.25 99 GLN A C 1
ATOM 735 O O . GLN A 1 99 ? 10.564 0.222 -3.633 1.00 89.25 99 GLN A O 1
ATOM 740 N N . TRP A 1 100 ? 9.876 1.297 -1.776 1.00 90.62 100 TRP A N 1
ATOM 741 C CA . TRP A 1 100 ? 9.523 0.133 -0.981 1.00 90.62 100 TRP A CA 1
ATOM 742 C C . TRP A 1 100 ? 8.046 0.206 -0.598 1.00 90.62 100 TRP A C 1
ATOM 744 O O . TRP A 1 100 ? 7.593 1.282 -0.189 1.00 90.62 100 TRP A O 1
ATOM 754 N N . PRO A 1 101 ? 7.285 -0.898 -0.706 1.00 93.81 101 PRO A N 1
ATOM 755 C CA . PRO A 1 101 ? 5.962 -0.981 -0.106 1.00 93.81 101 PRO A CA 1
ATOM 756 C C . PRO A 1 101 ? 6.034 -0.654 1.383 1.00 93.81 101 PRO A C 1
ATOM 758 O O . PRO A 1 101 ? 6.899 -1.158 2.098 1.00 93.81 101 PRO A O 1
ATOM 761 N N . ALA A 1 102 ? 5.129 0.197 1.849 1.00 93.81 102 ALA A N 1
ATOM 762 C CA . ALA A 1 102 ? 5.114 0.659 3.226 1.00 93.81 102 ALA A CA 1
ATOM 763 C C . ALA A 1 102 ? 3.685 0.720 3.756 1.00 93.81 102 ALA A C 1
ATOM 765 O O . ALA A 1 102 ? 2.746 1.020 3.014 1.00 93.81 102 ALA A O 1
ATOM 766 N N . LEU A 1 103 ? 3.545 0.470 5.058 1.00 95.50 103 LEU A N 1
ATOM 767 C CA . LEU A 1 103 ? 2.286 0.572 5.784 1.00 95.50 103 LEU A CA 1
ATOM 768 C C . LEU A 1 103 ? 2.472 1.415 7.042 1.00 95.50 103 LEU A C 1
ATOM 770 O O . LEU A 1 103 ? 3.491 1.302 7.719 1.00 95.50 103 LEU A O 1
ATOM 774 N N . TYR A 1 104 ? 1.455 2.201 7.382 1.00 95.00 104 TYR A N 1
ATOM 775 C CA . TYR A 1 104 ? 1.276 2.740 8.728 1.00 95.00 104 TYR A CA 1
ATOM 776 C C . TYR A 1 104 ? 0.024 2.116 9.338 1.00 95.00 104 TYR A C 1
ATOM 778 O O . TYR A 1 104 ? -1.048 2.163 8.729 1.00 95.00 104 TYR A O 1
ATOM 786 N N . LEU A 1 105 ? 0.162 1.541 10.533 1.00 94.50 105 LEU A N 1
ATOM 787 C CA . LEU A 1 105 ? -0.894 0.800 11.220 1.00 94.50 105 LEU A CA 1
ATOM 788 C C . LEU A 1 105 ? -1.288 1.521 12.509 1.00 94.50 105 LEU A C 1
ATOM 790 O O . LEU A 1 105 ? -0.441 1.785 13.361 1.00 94.50 105 LEU A O 1
ATOM 794 N N . ALA A 1 106 ? -2.581 1.781 12.689 1.00 94.44 106 ALA A N 1
ATOM 795 C CA . ALA A 1 106 ? -3.142 2.214 13.963 1.00 94.44 106 ALA A CA 1
ATOM 796 C C . ALA A 1 106 ? -4.444 1.457 14.232 1.00 94.44 106 ALA A C 1
ATOM 798 O O . ALA A 1 106 ? -5.405 1.572 13.475 1.00 94.44 106 ALA A O 1
ATOM 799 N N . GLY A 1 107 ? -4.474 0.671 15.312 1.00 94.44 107 GLY A N 1
ATOM 800 C CA . GLY A 1 107 ? -5.654 -0.114 15.687 1.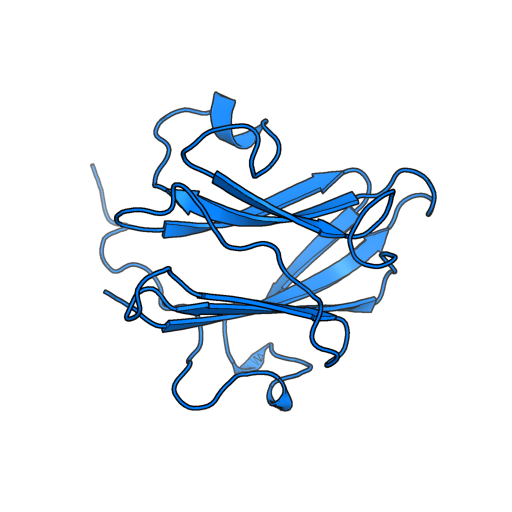00 94.44 107 GLY A CA 1
ATOM 801 C C . GLY A 1 107 ? -5.966 -1.280 14.746 1.00 94.44 107 GLY A C 1
ATOM 802 O O . GLY A 1 107 ? -7.077 -1.780 14.768 1.00 94.44 107 GLY A O 1
ATOM 803 N N . CYS A 1 108 ? -5.029 -1.740 13.920 1.00 95.75 108 CYS A N 1
ATOM 804 C CA . CYS A 1 108 ? -5.243 -2.907 13.066 1.00 95.75 108 CYS A CA 1
ATOM 805 C C . CYS A 1 108 ? -3.992 -3.778 12.966 1.00 95.75 108 CYS A C 1
ATOM 807 O O . CYS A 1 108 ? -2.872 -3.313 13.193 1.00 95.75 108 CYS A O 1
ATOM 809 N N . THR A 1 109 ? -4.206 -5.041 12.614 1.00 96.75 109 THR A N 1
ATOM 810 C CA . THR A 1 109 ? -3.157 -6.002 12.270 1.00 96.75 109 THR A CA 1
ATOM 811 C C . THR A 1 109 ? -3.386 -6.502 10.853 1.00 96.75 109 THR A C 1
ATOM 813 O O . THR A 1 109 ? -4.524 -6.592 10.380 1.00 96.75 109 THR A O 1
ATOM 816 N N . VAL A 1 110 ? -2.292 -6.776 10.147 1.00 97.81 110 VAL A N 1
ATOM 817 C CA . VAL A 1 110 ? -2.332 -7.157 8.738 1.00 97.81 110 VAL A CA 1
ATOM 818 C C . VAL A 1 110 ? -1.323 -8.251 8.444 1.00 97.81 110 VAL A C 1
ATOM 820 O O . VAL A 1 110 ? -0.262 -8.302 9.067 1.00 97.81 110 VAL A O 1
ATOM 823 N N . ASP A 1 111 ? -1.629 -9.047 7.429 1.00 97.94 111 ASP A N 1
ATOM 824 C CA . ASP A 1 111 ? -0.692 -9.962 6.797 1.00 97.94 111 ASP A CA 1
ATOM 825 C C . ASP A 1 111 ? -0.283 -9.414 5.428 1.00 97.94 111 ASP A C 1
ATOM 827 O O . ASP A 1 111 ? -1.104 -8.892 4.665 1.00 97.94 111 ASP A O 1
ATOM 831 N N . TRP A 1 112 ? 0.999 -9.547 5.099 1.00 97.19 112 TRP A N 1
ATOM 832 C CA . TRP A 1 112 ? 1.507 -9.233 3.769 1.00 97.19 112 TRP A CA 1
ATOM 833 C C . TRP A 1 112 ? 1.347 -10.436 2.839 1.00 97.19 112 TRP A C 1
ATOM 835 O O . TRP A 1 112 ? 1.811 -11.530 3.150 1.00 97.19 112 TRP A O 1
ATOM 845 N N . ALA A 1 113 ? 0.782 -10.213 1.656 1.00 97.25 113 ALA A N 1
ATOM 846 C CA . ALA A 1 113 ? 0.704 -11.194 0.580 1.00 97.25 113 ALA A CA 1
ATOM 847 C C . ALA A 1 113 ? 1.537 -10.701 -0.615 1.00 97.25 113 ALA A C 1
ATOM 849 O O . ALA A 1 113 ? 1.037 -10.103 -1.570 1.00 97.25 113 ALA A O 1
ATOM 850 N N . LEU A 1 114 ? 2.853 -10.913 -0.510 1.00 95.69 114 LEU A N 1
ATOM 851 C CA . LEU A 1 114 ? 3.844 -10.435 -1.484 1.00 95.69 114 LEU A CA 1
ATOM 852 C C . LEU A 1 114 ? 3.993 -11.358 -2.702 1.00 95.69 114 LEU A C 1
ATOM 854 O O . LEU A 1 114 ? 4.304 -10.869 -3.786 1.00 95.69 114 LEU A O 1
ATOM 858 N N . GLY A 1 115 ? 3.777 -12.664 -2.515 1.00 95.00 115 GLY A N 1
ATOM 859 C CA . GLY A 1 115 ? 3.807 -13.691 -3.562 1.00 95.00 115 GLY A CA 1
ATOM 860 C C . GLY A 1 115 ? 2.423 -13.970 -4.150 1.00 95.00 115 GLY A C 1
ATOM 861 O O . GLY A 1 115 ? 1.414 -13.837 -3.453 1.00 95.00 115 GLY A O 1
ATOM 862 N N . GLU A 1 116 ? 2.378 -14.364 -5.426 1.00 96.50 116 GLU A N 1
ATOM 863 C CA . GLU A 1 116 ? 1.131 -14.600 -6.176 1.00 96.50 116 GLU A CA 1
ATOM 864 C C . GLU A 1 116 ? 0.284 -15.721 -5.564 1.00 96.50 116 GLU A C 1
ATOM 866 O O . GLU A 1 116 ? -0.943 -15.671 -5.575 1.00 96.50 116 GLU A O 1
ATOM 871 N N . GLU A 1 117 ? 0.942 -16.707 -4.958 1.00 96.38 117 GLU A N 1
ATOM 872 C CA . GLU A 1 117 ? 0.337 -17.831 -4.248 1.00 96.38 117 GLU A CA 1
ATOM 873 C C . GLU A 1 117 ? -0.476 -17.420 -3.011 1.00 96.38 117 GLU A C 1
ATOM 875 O O . GLU A 1 117 ? -1.275 -18.208 -2.504 1.00 96.38 117 GLU A O 1
ATOM 880 N N . HIS A 1 118 ? -0.283 -16.193 -2.524 1.00 97.06 118 HIS A N 1
ATOM 881 C CA . HIS A 1 118 ? -0.981 -15.651 -1.364 1.00 97.06 118 HIS A CA 1
ATOM 882 C C . HIS A 1 118 ? -2.097 -14.671 -1.737 1.00 97.06 118 HIS A C 1
ATOM 884 O O . HIS A 1 118 ? -2.802 -14.193 -0.848 1.00 97.06 118 HIS A O 1
ATOM 890 N N . TRP A 1 119 ? -2.293 -14.373 -3.023 1.00 98.06 119 TRP A N 1
ATOM 891 C CA . TRP A 1 119 ? -3.317 -13.428 -3.457 1.00 98.06 119 TRP A CA 1
ATOM 892 C C . TRP A 1 119 ? -4.721 -14.026 -3.375 1.00 98.06 119 TRP A C 1
ATOM 894 O O . TRP A 1 119 ? -5.001 -15.100 -3.907 1.00 98.06 119 TRP A O 1
ATOM 904 N N . LYS A 1 120 ? -5.639 -13.295 -2.745 1.00 98.00 120 LYS A N 1
ATOM 905 C CA . LYS A 1 120 ? -7.068 -13.627 -2.673 1.00 98.00 120 LYS A CA 1
ATOM 906 C C . LYS A 1 120 ? -7.855 -13.005 -3.826 1.00 98.00 120 LYS A C 1
ATOM 908 O O . LYS A 1 120 ? -8.886 -13.545 -4.219 1.00 98.00 120 LYS A O 1
ATOM 913 N N . PHE A 1 121 ? -7.364 -11.904 -4.391 1.00 96.81 121 PHE A N 1
ATOM 914 C CA . PHE A 1 121 ? -7.977 -11.146 -5.478 1.00 96.81 121 PHE A CA 1
ATOM 915 C C . PHE A 1 121 ? -7.012 -10.983 -6.661 1.00 96.81 121 PHE A C 1
ATOM 917 O O . PHE A 1 121 ? -6.890 -9.905 -7.238 1.00 96.81 121 PHE A O 1
ATOM 924 N N . ALA A 1 122 ? -6.406 -12.084 -7.119 1.00 96.06 122 ALA A N 1
ATOM 925 C CA . ALA A 1 122 ? -5.518 -12.085 -8.291 1.00 96.06 122 ALA A CA 1
ATOM 926 C C . ALA A 1 122 ? -6.153 -11.466 -9.558 1.00 96.06 122 ALA A C 1
ATOM 928 O O . ALA A 1 122 ? -5.452 -10.916 -10.401 1.00 96.06 122 ALA A O 1
ATOM 929 N N . SER A 1 123 ? -7.487 -11.492 -9.680 1.00 96.75 123 SER A N 1
ATOM 930 C CA . SER A 1 123 ? -8.226 -10.834 -10.772 1.00 96.75 123 SER A CA 1
ATOM 931 C C . SER A 1 123 ? -8.139 -9.300 -10.768 1.00 96.75 123 SER A C 1
ATOM 933 O O . SER A 1 123 ? -8.435 -8.671 -11.781 1.00 96.75 123 SER A O 1
ATOM 935 N N . SER A 1 124 ? -7.738 -8.688 -9.650 1.00 97.31 124 SER A N 1
ATOM 936 C CA . SER A 1 124 ? -7.480 -7.249 -9.535 1.00 97.31 124 SER A CA 1
ATOM 937 C C . SER A 1 124 ? -6.067 -6.853 -9.954 1.00 97.31 124 SER A C 1
ATOM 939 O O . SER A 1 124 ? -5.813 -5.663 -10.131 1.00 97.31 124 SER A O 1
ATOM 941 N N . CYS A 1 125 ? -5.157 -7.816 -10.127 1.00 97.69 125 CYS A N 1
ATOM 942 C CA . CYS A 1 125 ? -3.819 -7.554 -10.640 1.00 97.69 125 CYS A CA 1
ATOM 943 C C . CYS A 1 125 ? -3.913 -7.088 -12.107 1.00 97.69 125 CYS A C 1
ATOM 945 O O . CYS A 1 125 ? -4.430 -7.828 -12.952 1.00 97.69 125 CYS A O 1
ATOM 947 N N . PRO A 1 126 ? -3.450 -5.870 -12.450 1.00 97.12 126 PRO A N 1
ATOM 948 C CA . PRO A 1 126 ? -3.509 -5.403 -13.827 1.00 97.12 126 PRO A CA 1
ATOM 949 C C . PRO A 1 126 ? -2.575 -6.206 -14.739 1.00 97.12 126 PRO A C 1
ATOM 951 O O . PRO A 1 126 ? -1.527 -6.703 -14.325 1.00 97.12 126 PRO A O 1
ATOM 954 N N . ALA A 1 127 ? -2.918 -6.284 -16.024 1.00 96.00 127 ALA A N 1
ATOM 955 C CA . ALA A 1 127 ? -2.095 -6.986 -17.002 1.00 96.00 127 ALA A CA 1
ATOM 956 C C . ALA A 1 127 ? -0.659 -6.424 -17.051 1.00 96.00 127 ALA A C 1
ATOM 958 O O . ALA A 1 127 ? -0.450 -5.214 -17.159 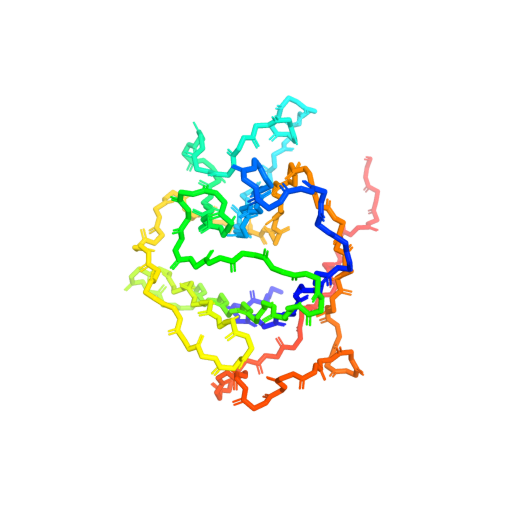1.00 96.00 127 ALA A O 1
ATOM 959 N N . GLY A 1 128 ? 0.333 -7.317 -17.011 1.00 95.12 128 GLY A N 1
ATOM 960 C CA . GLY A 1 128 ? 1.753 -6.955 -17.052 1.00 95.12 128 GLY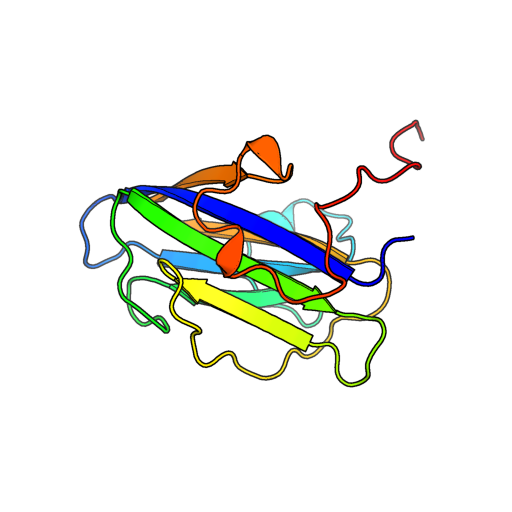 A CA 1
ATOM 961 C C . GLY A 1 128 ? 2.354 -6.538 -15.706 1.00 95.12 128 GLY A C 1
ATOM 962 O O . GLY A 1 128 ? 3.484 -6.052 -15.690 1.00 95.12 128 GLY A O 1
ATOM 963 N N . PHE A 1 129 ? 1.622 -6.717 -14.604 1.00 96.94 129 PHE A N 1
ATOM 964 C CA . PHE A 1 129 ? 2.151 -6.651 -13.244 1.00 96.94 129 PHE A CA 1
ATOM 965 C C . PHE A 1 129 ? 2.463 -8.066 -12.747 1.00 96.94 129 PHE A C 1
ATOM 967 O O . PHE A 1 129 ? 1.871 -9.041 -13.207 1.00 96.94 129 PHE A O 1
ATOM 974 N N . SER A 1 130 ? 3.408 -8.167 -11.820 1.00 95.25 130 SER A N 1
ATOM 975 C CA . SER A 1 130 ? 3.819 -9.418 -11.176 1.00 95.25 130 SER A CA 1
ATOM 976 C C . SER A 1 130 ? 3.996 -9.198 -9.678 1.00 95.25 130 SER A C 1
ATOM 978 O O . SER A 1 130 ? 4.097 -8.048 -9.232 1.00 95.25 130 SER A O 1
ATOM 980 N N . ALA A 1 131 ? 4.102 -10.287 -8.917 1.00 95.75 131 ALA A N 1
ATOM 981 C CA . ALA A 1 131 ? 4.478 -10.231 -7.505 1.00 95.75 131 ALA A CA 1
ATOM 982 C C . ALA A 1 131 ? 5.730 -9.404 -7.222 1.00 95.75 131 ALA A C 1
ATOM 984 O O . ALA A 1 131 ? 6.616 -9.245 -8.073 1.00 95.75 131 ALA A O 1
ATOM 985 N N . LEU A 1 132 ? 5.786 -8.873 -5.999 1.00 92.25 132 LEU A N 1
ATOM 986 C CA . LEU A 1 132 ? 6.924 -8.111 -5.516 1.00 92.25 132 LEU A CA 1
ATOM 987 C C . LEU A 1 132 ? 8.162 -9.016 -5.492 1.00 92.25 132 LEU A C 1
ATOM 989 O O . LEU A 1 132 ? 8.187 -10.059 -4.840 1.00 92.25 132 LEU A O 1
ATOM 993 N N . MET A 1 133 ? 9.207 -8.610 -6.204 1.00 87.44 133 MET A N 1
ATOM 994 C CA . MET A 1 133 ? 10.464 -9.342 -6.236 1.00 87.44 133 MET A CA 1
ATOM 995 C C . MET A 1 133 ? 11.322 -8.989 -5.022 1.00 87.44 133 MET A C 1
ATOM 997 O O . MET A 1 133 ? 11.488 -7.817 -4.686 1.00 87.44 133 MET A O 1
ATOM 1001 N N . ALA A 1 134 ? 11.957 -9.995 -4.418 1.00 79.88 134 ALA A N 1
ATOM 1002 C CA . ALA A 1 134 ? 12.990 -9.754 -3.417 1.00 79.88 134 ALA A CA 1
ATOM 1003 C C . ALA A 1 134 ? 14.120 -8.895 -4.016 1.00 79.88 134 ALA A C 1
ATOM 1005 O O . ALA A 1 134 ? 14.639 -9.191 -5.102 1.00 79.88 134 ALA A O 1
ATOM 1006 N N . SER A 1 135 ? 14.514 -7.833 -3.307 1.00 72.44 135 SER A N 1
ATOM 1007 C CA . SER A 1 135 ? 15.657 -7.020 -3.722 1.00 72.44 135 SER A CA 1
ATOM 1008 C C . SER A 1 135 ? 16.934 -7.860 -3.661 1.00 72.44 135 SER A C 1
ATOM 1010 O O . SER A 1 135 ? 17.217 -8.525 -2.667 1.00 72.44 135 SER A O 1
ATOM 1012 N N . ARG A 1 136 ? 17.718 -7.838 -4.744 1.00 65.25 136 ARG A N 1
ATOM 1013 C CA . ARG A 1 136 ? 18.931 -8.661 -4.900 1.00 65.25 136 ARG A CA 1
ATOM 1014 C C . ARG A 1 136 ? 20.141 -8.138 -4.109 1.00 65.25 136 ARG A C 1
ATOM 1016 O O . ARG A 1 136 ? 21.189 -8.767 -4.163 1.00 65.25 136 ARG A O 1
A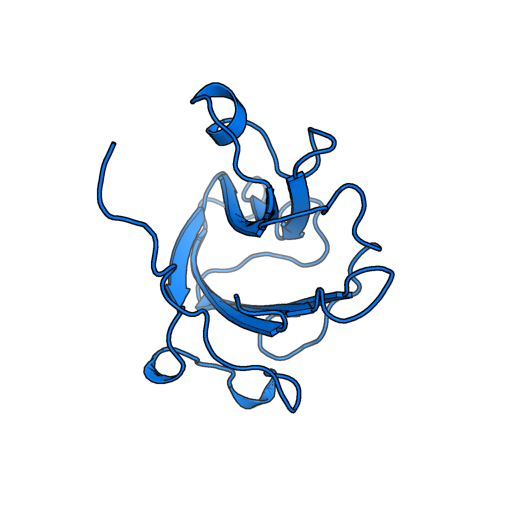TOM 1023 N N . ASN A 1 137 ? 19.987 -7.036 -3.368 1.00 54.56 137 ASN A N 1
ATOM 1024 C CA . ASN A 1 137 ? 21.075 -6.343 -2.667 1.00 54.56 137 ASN A CA 1
ATOM 1025 C C . ASN A 1 137 ? 20.974 -6.385 -1.129 1.00 54.56 137 ASN A C 1
ATOM 1027 O O . ASN A 1 137 ? 21.610 -5.580 -0.459 1.00 54.56 137 ASN A O 1
ATOM 1031 N N . VAL A 1 138 ? 20.222 -7.318 -0.535 1.00 49.81 138 VAL A N 1
ATOM 1032 C CA . VAL A 1 138 ? 20.217 -7.503 0.933 1.00 49.81 138 VAL A CA 1
ATOM 1033 C C . VAL A 1 138 ? 21.287 -8.523 1.345 1.00 49.81 138 VAL A C 1
ATOM 1035 O O . VAL A 1 138 ? 20.991 -9.590 1.871 1.00 49.81 138 VAL A O 1
ATOM 1038 N N . LEU A 1 139 ? 22.549 -8.206 1.056 1.00 38.47 139 LEU A N 1
ATOM 1039 C CA . LEU A 1 139 ? 23.724 -8.824 1.671 1.00 38.47 139 LEU A CA 1
ATOM 1040 C C . LEU A 1 139 ? 24.765 -7.722 1.914 1.00 38.47 139 LEU A C 1
ATOM 1042 O O . LEU A 1 139 ? 25.466 -7.352 0.983 1.00 38.47 139 LEU A O 1
ATOM 1046 N N . GLY A 1 140 ? 24.819 -7.244 3.164 1.00 45.16 140 GLY A N 1
ATOM 1047 C CA . GLY A 1 140 ? 25.982 -6.648 3.839 1.00 45.16 140 GLY A CA 1
ATOM 1048 C C . GLY A 1 140 ? 26.530 -5.312 3.331 1.00 45.16 140 GLY A C 1
ATOM 1049 O O . GLY A 1 140 ? 27.132 -5.265 2.267 1.00 45.16 140 GLY A O 1
ATOM 1050 N N . ASP A 1 141 ? 26.414 -4.281 4.171 1.00 38.19 141 ASP A N 1
ATOM 1051 C CA . ASP A 1 141 ? 27.571 -3.650 4.830 1.00 38.19 141 ASP A CA 1
ATOM 1052 C C . ASP A 1 141 ? 27.191 -3.309 6.283 1.00 38.19 141 ASP A C 1
ATOM 1054 O O . ASP A 1 141 ? 26.048 -2.833 6.497 1.00 38.19 141 ASP A O 1
#

Radius of gyration: 14.56 Å; chains: 1; bounding box: 42×32×34 Å

InterPro domains:
  IPR043136 B30.2/SPRY domain superfamily [G3DSA:2.60.120.920] (1-138)

Organism: NCBI:txid1333877

Secondary structure (DSSP, 8-state):
--SEEEEEEEEEEESSTTT-EEEEEEEE---SGGGGGSPTTSSTTEEEEEEETTSSS---TT-EEEEEEE-SSSSPEEEEEETTEEP-PPPP-S--SSEEEEEEEESEEEEEE-SGGG-S-GGGSPTT--BPPPPTT-S--

Sequence (141 aa):
VQDRAYWEVHIHEVVAELSSRLLVGMAANVLGSEVLLQELGATPRTFGVQLGAGGAAPLRAGDVVGVAYDQAVFPVSFNIWLNGTLLSTPLPRGLKGEQWPALYLAGCTVDWALGEEHWKFASSCPAGFSALMASRNVLGD